Protein AF-A0A3F3Q9K3-F1 (afdb_monomer)

InterPro domains:
  IPR009332 Mediator of RNA polymerase II transcription subunit 22 [PF06179] (13-90)
  IPR009332 Mediator of RNA polymerase II transcription subunit 22 [PTHR12434] (5-96)

Radius of gyration: 24.85 Å; Cα contacts (8 Å, |Δi|>4): 43; chains: 1; bounding box: 56×20×76 Å

Secondary structure (DSSP, 8-state):
-PPPPPHHHHHHHHHHHHHHHHHHHHHHHHHHT-----HHHHHHHHHHHHHHHHHHHHHHHHHHHHHHHHHHHHHTS---SS-S-HHHHHHHHHHHHHHHT-

pLDDT: mean 86.91, std 11.98, range [35.94, 97.94]

Solvent-accessible surface area (backbone atoms only — not comparable to full-atom values): 5864 Å² total; per-residue (Å²): 133,84,79,77,80,47,72,69,55,50,54,51,50,52,52,51,36,53,52,50,32,52,51,26,52,51,52,40,54,57,55,70,69,61,89,68,93,46,71,70,53,50,54,52,44,51,52,48,44,55,52,32,52,55,50,30,53,49,30,51,49,52,46,52,53,48,54,49,51,52,50,47,29,49,77,77,46,86,54,77,84,77,70,80,55,68,69,58,53,52,52,49,53,54,51,52,54,57,62,74,73,110

Nearest PDB structures (foldseek):
  2x3v-assembly2_C  TM=5.900E-01  e=4.271E+00  Mus musculus
  2efk-assembly1_A-2  TM=4.157E-01  e=2.965E+00  Homo sapiens
  3g67-assembly1_B  TM=2.912E-01  e=5.789E+00  Thermotoga maritima
  3g6b-as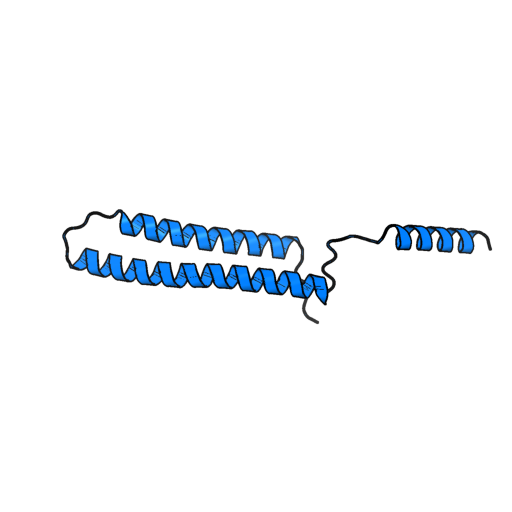sembly1_B  TM=2.898E-01  e=7.848E+00  Thermotoga maritima

Organism: NCBI:txid1341132

Foldseek 3Di:
DDDDQDPVNLVVLVVVLVVQLVVLVVQLVVLVPDDDPDPVSVVVSVVSNVVSVVSNVVSVVSVVVSVVVVVCCVPPNPPPPPPDDPVVVVVVVVVVVVVVVD

Sequence (102 aa):
MDSQPSSKALHYRINTNISQLLQRFENIMATATTESTSHTSTAVETYQLDVESTALVRAAEDILALTRTMKETWLFGKLDTLGEDEADVKRREELEMNAEAI

Structure (mmCIF, N/CA/C/O backbone):
data_AF-A0A3F3Q9K3-F1
#
_entry.id   AF-A0A3F3Q9K3-F1
#
loop_
_atom_site.group_PDB
_atom_site.id
_atom_site.type_symbol
_atom_site.label_atom_id
_atom_site.label_alt_id
_atom_site.label_comp_id
_atom_site.label_asym_id
_atom_site.label_entity_id
_atom_site.label_seq_id
_atom_site.pdbx_PDB_ins_code
_atom_site.Cartn_x
_atom_site.Cartn_y
_atom_site.Cartn_z
_atom_site.occupancy
_atom_site.B_iso_or_equiv
_atom_site.auth_seq_id
_atom_site.auth_comp_id
_atom_site.auth_asym_id
_atom_site.auth_atom_id
_atom_site.pdbx_PDB_model_num
ATOM 1 N N . MET A 1 1 ? 0.343 -4.074 -24.846 1.00 35.94 1 MET A N 1
ATOM 2 C CA . MET A 1 1 ? 1.519 -3.214 -24.604 1.00 35.94 1 MET A CA 1
ATOM 3 C C . MET A 1 1 ? 1.201 -2.417 -23.361 1.00 35.94 1 MET A C 1
ATOM 5 O O . MET A 1 1 ? 0.485 -1.430 -23.461 1.00 35.94 1 MET A O 1
ATOM 9 N N . ASP A 1 2 ? 1.609 -2.914 -22.197 1.00 46.97 2 ASP A N 1
ATOM 10 C CA . ASP A 1 2 ? 1.339 -2.233 -20.933 1.00 46.97 2 ASP A CA 1
ATOM 11 C C . ASP A 1 2 ? 2.169 -0.951 -20.862 1.00 46.97 2 ASP A C 1
ATOM 13 O O . ASP A 1 2 ? 3.391 -0.970 -21.026 1.00 46.97 2 ASP A O 1
ATOM 17 N N . SER A 1 3 ? 1.483 0.179 -20.692 1.00 56.31 3 SER A N 1
ATOM 18 C CA . SER A 1 3 ? 2.113 1.486 -20.530 1.00 56.31 3 SER A CA 1
ATOM 19 C C . SER A 1 3 ? 3.010 1.469 -19.298 1.00 56.31 3 SER A C 1
ATOM 21 O O . SER A 1 3 ? 2.552 1.231 -18.181 1.00 56.31 3 SER A O 1
ATOM 23 N N . GLN A 1 4 ? 4.295 1.739 -19.508 1.00 62.88 4 GLN A N 1
ATOM 24 C CA . GLN A 1 4 ? 5.288 1.797 -18.446 1.00 62.88 4 GLN A CA 1
ATOM 25 C C . GLN A 1 4 ? 4.911 2.881 -17.418 1.00 62.88 4 GLN A C 1
ATOM 27 O O . GLN A 1 4 ? 4.599 4.012 -17.809 1.00 62.88 4 GLN A O 1
ATOM 32 N N . PRO A 1 5 ? 4.933 2.580 -16.107 1.00 67.31 5 PRO A N 1
ATOM 33 C CA . PRO A 1 5 ? 4.658 3.583 -15.090 1.00 67.31 5 PRO A CA 1
ATOM 34 C C . PRO A 1 5 ? 5.754 4.654 -15.117 1.00 67.31 5 PRO A C 1
ATOM 36 O O . PRO A 1 5 ? 6.939 4.357 -14.979 1.00 67.31 5 PRO A O 1
ATOM 39 N N . SER A 1 6 ? 5.355 5.912 -15.310 1.00 77.88 6 SER A N 1
ATOM 40 C CA . SER A 1 6 ? 6.282 7.045 -15.278 1.00 77.88 6 SER A CA 1
ATOM 41 C C . SER A 1 6 ? 6.866 7.241 -13.876 1.00 77.88 6 SER A C 1
ATOM 43 O O . SER A 1 6 ? 6.239 6.880 -12.877 1.00 77.88 6 SER A O 1
ATOM 45 N N . SER A 1 7 ? 8.031 7.890 -13.781 1.00 80.69 7 SER A N 1
ATOM 46 C CA . SER A 1 7 ? 8.629 8.273 -12.490 1.00 80.69 7 SER A CA 1
ATOM 47 C C . SER A 1 7 ? 7.621 9.009 -11.589 1.00 80.69 7 SER A C 1
ATOM 49 O O . SER A 1 7 ? 7.443 8.663 -10.421 1.00 80.69 7 SER A O 1
ATOM 51 N N . LYS A 1 8 ? 6.836 9.934 -12.159 1.00 84.06 8 LYS A N 1
ATOM 52 C CA . LYS A 1 8 ? 5.761 10.640 -11.445 1.00 84.06 8 LYS A CA 1
ATOM 53 C C . LYS A 1 8 ? 4.701 9.688 -10.879 1.00 84.06 8 LYS A C 1
ATOM 55 O O . LYS A 1 8 ? 4.258 9.877 -9.748 1.00 84.06 8 LYS A O 1
ATOM 60 N N . ALA A 1 9 ? 4.294 8.676 -11.644 1.00 86.31 9 ALA A N 1
ATOM 61 C CA . ALA A 1 9 ? 3.328 7.680 -11.186 1.00 86.31 9 ALA A CA 1
ATOM 62 C C . ALA A 1 9 ? 3.899 6.810 -10.053 1.00 86.31 9 ALA A C 1
ATOM 64 O O . ALA A 1 9 ? 3.184 6.515 -9.096 1.00 86.31 9 ALA A O 1
ATOM 65 N N . LEU A 1 10 ? 5.184 6.445 -10.120 1.00 87.62 10 LEU A N 1
ATOM 66 C CA . LEU A 1 10 ? 5.861 5.711 -9.047 1.00 87.62 10 LEU A CA 1
ATOM 67 C C . LEU A 1 10 ? 5.926 6.537 -7.761 1.00 87.62 10 LEU A C 1
ATOM 69 O O . LEU A 1 10 ? 5.487 6.059 -6.720 1.00 87.62 10 LEU A O 1
ATOM 73 N N . HIS A 1 11 ? 6.377 7.791 -7.831 1.00 89.75 11 HIS A N 1
ATOM 74 C CA . HIS A 1 11 ? 6.403 8.684 -6.669 1.00 89.75 11 HIS A CA 1
ATOM 75 C C . HIS A 1 11 ? 5.016 8.892 -6.058 1.00 89.75 11 HIS A C 1
ATOM 77 O O . HIS A 1 11 ? 4.868 8.854 -4.837 1.00 89.75 11 HIS A O 1
ATOM 83 N N . TYR A 1 12 ? 3.987 9.056 -6.893 1.00 92.62 12 TYR A N 1
ATOM 84 C CA . TYR A 1 12 ? 2.611 9.147 -6.416 1.00 92.62 12 TYR A CA 1
ATOM 85 C C . TYR A 1 12 ? 2.187 7.890 -5.643 1.00 92.62 12 TYR A C 1
ATOM 87 O O . TYR A 1 12 ? 1.623 8.005 -4.555 1.00 92.62 12 TYR A O 1
ATOM 95 N N . ARG A 1 13 ? 2.501 6.693 -6.158 1.00 92.56 13 ARG A N 1
ATOM 96 C CA . ARG A 1 13 ? 2.195 5.424 -5.476 1.00 92.56 13 ARG A CA 1
ATOM 97 C C . ARG A 1 13 ? 2.964 5.271 -4.165 1.00 92.56 13 ARG A C 1
ATOM 99 O O . ARG A 1 13 ? 2.365 4.867 -3.177 1.00 92.56 13 ARG A O 1
ATOM 106 N N . ILE A 1 14 ? 4.247 5.637 -4.137 1.00 93.75 14 ILE A N 1
ATOM 107 C CA . ILE A 1 14 ? 5.065 5.622 -2.913 1.00 93.75 14 ILE A CA 1
ATOM 108 C C . ILE A 1 14 ? 4.412 6.493 -1.838 1.00 93.75 14 ILE A C 1
ATOM 110 O O . ILE A 1 14 ? 4.131 6.011 -0.744 1.00 93.75 14 ILE A O 1
ATOM 114 N N . ASN A 1 15 ? 4.120 7.753 -2.166 1.00 96.06 15 ASN A N 1
ATOM 115 C CA . ASN A 1 15 ? 3.525 8.690 -1.217 1.00 96.06 15 ASN A CA 1
ATOM 116 C C . ASN A 1 15 ? 2.151 8.212 -0.743 1.00 96.06 15 ASN A C 1
ATOM 118 O O . ASN A 1 15 ? 1.882 8.229 0.452 1.00 96.06 15 ASN A O 1
ATOM 122 N N . THR A 1 16 ? 1.313 7.725 -1.661 1.00 96.06 16 THR A N 1
ATOM 123 C CA . THR A 1 16 ? -0.012 7.189 -1.320 1.00 96.06 16 THR A CA 1
ATOM 124 C C . THR A 1 16 ? 0.091 6.031 -0.330 1.00 96.06 16 THR A C 1
ATOM 126 O O . THR A 1 16 ? -0.598 6.042 0.688 1.00 96.06 16 THR A O 1
ATOM 129 N N . ASN A 1 17 ? 0.977 5.065 -0.584 1.00 94.88 17 ASN A N 1
ATOM 130 C CA . ASN A 1 17 ? 1.127 3.900 0.284 1.00 94.88 17 ASN A CA 1
ATOM 131 C C . ASN A 1 17 ? 1.686 4.281 1.665 1.00 94.88 17 ASN A C 1
ATOM 133 O O . ASN A 1 17 ? 1.208 3.779 2.680 1.00 94.88 17 ASN A O 1
ATOM 137 N N . ILE A 1 18 ? 2.659 5.200 1.722 1.00 96.06 18 ILE A N 1
ATOM 138 C CA . ILE A 1 18 ? 3.205 5.710 2.990 1.00 96.06 18 ILE A CA 1
ATOM 139 C C . ILE A 1 18 ? 2.120 6.440 3.786 1.00 96.06 18 ILE A C 1
ATOM 141 O O . ILE A 1 18 ? 1.943 6.163 4.971 1.00 96.06 18 ILE A O 1
ATOM 145 N N . SER A 1 19 ? 1.364 7.337 3.147 1.00 97.56 19 SER A N 1
ATOM 146 C CA . SER A 1 19 ? 0.271 8.059 3.804 1.00 97.56 19 SER A CA 1
ATOM 147 C C . SER A 1 19 ? -0.800 7.111 4.333 1.00 97.56 19 SER A C 1
ATOM 149 O O . SER A 1 19 ? -1.279 7.305 5.444 1.00 97.56 19 SER A O 1
ATOM 151 N N . GLN A 1 20 ? -1.153 6.065 3.581 1.00 96.25 20 GLN A N 1
ATOM 152 C CA . GLN A 1 20 ? -2.099 5.055 4.053 1.00 96.25 20 GLN A CA 1
ATOM 153 C C . GLN A 1 20 ? -1.568 4.320 5.283 1.00 96.25 20 GLN A C 1
ATOM 155 O O . GLN A 1 20 ? -2.288 4.225 6.270 1.00 96.25 20 GLN A O 1
ATOM 160 N N . LEU A 1 21 ? -0.318 3.849 5.256 1.00 97.25 21 LEU A N 1
ATOM 161 C CA . LEU A 1 21 ? 0.296 3.149 6.385 1.00 97.25 21 LEU A CA 1
ATOM 162 C C . LEU A 1 21 ? 0.286 4.013 7.659 1.00 97.25 21 LEU A C 1
ATOM 164 O O . LEU A 1 21 ? -0.148 3.552 8.714 1.00 97.25 21 LEU A O 1
ATOM 168 N N . LEU A 1 22 ? 0.712 5.275 7.543 1.00 97.94 22 LEU A N 1
ATOM 169 C CA . LEU A 1 22 ? 0.716 6.226 8.657 1.00 97.94 22 LEU A CA 1
ATOM 170 C C . LEU A 1 22 ? -0.700 6.490 9.176 1.00 97.94 22 LEU A C 1
ATOM 172 O O . LEU A 1 22 ? -0.923 6.414 10.380 1.00 97.94 22 LEU A O 1
ATOM 176 N N . GLN A 1 23 ? -1.670 6.698 8.283 1.00 97.62 23 GLN A N 1
ATOM 177 C CA . GLN A 1 23 ? -3.058 6.939 8.673 1.00 97.62 23 GLN A CA 1
ATOM 178 C C . GLN A 1 23 ? -3.649 5.769 9.471 1.00 97.62 23 GLN A C 1
ATOM 180 O O . GLN A 1 23 ? -4.354 5.994 10.453 1.00 97.62 23 GLN A O 1
ATOM 185 N N . ARG A 1 24 ? -3.368 4.515 9.082 1.00 97.19 24 ARG A N 1
ATOM 186 C CA . ARG A 1 24 ? -3.838 3.336 9.835 1.00 97.19 24 ARG A CA 1
ATOM 187 C C . ARG A 1 24 ? -3.235 3.285 11.229 1.00 97.19 24 ARG A C 1
ATOM 189 O O . ARG A 1 24 ? -3.948 3.030 12.195 1.00 97.19 24 ARG A O 1
ATOM 196 N N . PHE A 1 25 ? -1.945 3.583 11.343 1.00 96.88 25 PHE A N 1
ATOM 197 C CA . PHE A 1 25 ? -1.280 3.650 12.638 1.00 96.88 25 PHE A CA 1
ATOM 198 C C . PHE A 1 25 ? -1.854 4.763 13.529 1.00 96.88 25 PHE A C 1
ATOM 200 O O . PHE A 1 25 ? -2.148 4.525 14.700 1.00 96.88 25 PHE A O 1
ATOM 207 N N . GLU A 1 26 ? -2.081 5.955 12.978 1.00 97.12 26 GLU A N 1
ATOM 208 C CA . GLU A 1 26 ? -2.701 7.069 13.702 1.00 97.12 26 GLU A CA 1
ATOM 209 C C . GLU A 1 26 ? -4.116 6.725 14.188 1.00 97.12 26 GLU A C 1
ATOM 211 O O . GLU A 1 26 ? -4.452 7.005 15.339 1.00 97.12 26 GLU A O 1
ATOM 216 N N . ASN A 1 27 ? -4.924 6.047 13.367 1.00 96.31 27 ASN A N 1
ATOM 217 C CA . ASN A 1 27 ? -6.270 5.608 13.748 1.00 96.31 27 ASN A CA 1
ATOM 218 C C . ASN A 1 27 ? -6.250 4.583 14.896 1.00 96.31 27 ASN A C 1
ATOM 220 O O . ASN A 1 27 ? -7.090 4.650 15.798 1.00 96.31 27 ASN A O 1
ATOM 224 N N . ILE A 1 28 ? -5.283 3.655 14.888 1.00 96.31 28 ILE A N 1
ATOM 225 C CA . ILE A 1 28 ? -5.066 2.704 15.990 1.00 96.31 28 ILE A CA 1
ATOM 226 C C . ILE A 1 28 ? -4.735 3.462 17.274 1.00 96.31 28 ILE A C 1
ATOM 228 O O . ILE A 1 28 ? -5.365 3.225 18.301 1.00 96.31 28 ILE A O 1
ATOM 232 N N . MET A 1 29 ? -3.787 4.401 17.214 1.00 96.00 29 MET A N 1
ATOM 233 C CA . MET A 1 29 ? -3.394 5.198 18.377 1.00 96.00 29 MET A CA 1
ATOM 234 C C . MET A 1 29 ? -4.565 6.022 18.922 1.00 96.00 29 MET A C 1
ATOM 236 O O . MET A 1 29 ? -4.789 6.023 20.129 1.00 96.00 29 MET A O 1
ATOM 240 N N . ALA A 1 30 ? -5.352 6.656 18.049 1.00 94.25 30 ALA A N 1
ATOM 241 C CA . ALA A 1 30 ? -6.536 7.410 18.451 1.00 94.25 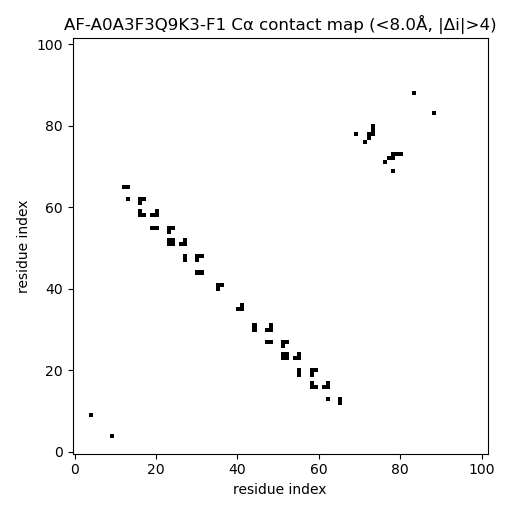30 ALA A CA 1
ATOM 242 C C . ALA A 1 30 ? -7.558 6.523 19.185 1.00 94.25 30 ALA A C 1
ATOM 244 O O . ALA A 1 30 ? -8.036 6.899 20.254 1.00 94.25 30 ALA A O 1
ATOM 245 N N . THR A 1 31 ? -7.824 5.323 18.657 1.00 92.69 31 THR A N 1
ATOM 246 C CA . THR A 1 31 ? -8.747 4.342 19.261 1.00 92.69 31 THR A CA 1
ATOM 247 C C . THR A 1 31 ? -8.196 3.755 20.565 1.00 92.69 31 THR A C 1
ATOM 249 O O . THR A 1 31 ? -8.945 3.470 21.485 1.00 92.69 31 THR A O 1
ATOM 252 N N . ALA A 1 32 ? -6.880 3.589 20.695 1.00 89.50 32 ALA A N 1
ATOM 253 C CA . ALA A 1 32 ? -6.274 3.069 21.922 1.00 89.50 32 ALA A CA 1
ATOM 254 C C . ALA A 1 32 ? -6.295 4.084 23.080 1.00 89.50 32 ALA A C 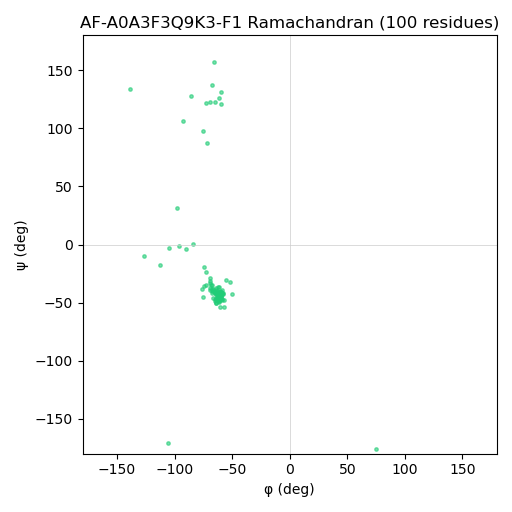1
ATOM 256 O O . ALA A 1 32 ? -6.226 3.695 24.243 1.00 89.50 32 ALA A O 1
ATOM 257 N N . THR A 1 33 ? -6.369 5.382 22.770 1.00 90.00 33 THR A N 1
ATOM 258 C CA . THR A 1 33 ? -6.390 6.461 23.772 1.00 90.00 33 THR A CA 1
ATOM 259 C C . THR A 1 33 ? -7.787 6.854 24.250 1.00 90.00 33 THR A C 1
ATOM 261 O O . THR A 1 33 ? -7.902 7.713 25.123 1.00 90.00 33 THR A O 1
ATOM 264 N N . THR A 1 34 ? -8.857 6.271 23.701 1.00 86.31 34 THR A N 1
ATOM 265 C CA . THR A 1 34 ? -10.217 6.580 24.155 1.00 86.31 34 THR A CA 1
ATOM 266 C C . THR A 1 34 ? -10.492 5.964 25.521 1.00 86.31 34 THR A C 1
ATOM 268 O O . THR A 1 34 ? -10.439 4.750 25.695 1.00 86.31 34 THR A O 1
ATOM 271 N N . GLU A 1 35 ? -10.839 6.805 26.493 1.00 82.50 35 GLU A N 1
ATOM 272 C CA . GLU A 1 35 ? -11.299 6.358 27.805 1.00 82.50 35 GLU A CA 1
ATOM 273 C C . GLU A 1 35 ? -12.828 6.261 27.808 1.00 82.50 35 GLU A C 1
ATOM 275 O O . GLU A 1 35 ? -13.539 7.267 27.837 1.00 82.50 35 GLU A O 1
ATOM 280 N N . SER A 1 36 ? -13.347 5.035 27.779 1.00 82.44 36 SER A N 1
ATOM 281 C CA . SER A 1 36 ? -14.778 4.760 27.885 1.00 82.44 36 SER A CA 1
ATOM 282 C C . SER A 1 36 ? -15.028 3.552 28.776 1.00 82.44 36 SER A C 1
ATOM 284 O O . SER A 1 36 ? -14.378 2.518 28.658 1.00 82.44 36 SER A O 1
ATOM 286 N N . THR A 1 37 ? -15.989 3.673 29.690 1.00 83.12 37 THR A N 1
ATOM 287 C CA . THR A 1 37 ? -16.350 2.610 30.645 1.00 83.12 37 THR A CA 1
ATOM 288 C C . THR A 1 37 ? -17.541 1.771 30.179 1.00 83.12 37 THR A C 1
ATOM 290 O O . THR A 1 37 ? -17.953 0.834 30.862 1.00 83.12 37 THR A O 1
ATOM 293 N N . SER A 1 38 ? -18.116 2.095 29.016 1.00 93.44 38 SER A N 1
ATOM 294 C CA . SER A 1 38 ? -19.258 1.376 28.454 1.00 93.44 38 SER A CA 1
ATOM 295 C C . SER A 1 38 ? -18.807 0.161 27.650 1.00 93.44 38 SER A C 1
ATOM 297 O O . SER A 1 38 ? -18.063 0.296 26.681 1.00 93.44 38 SER A O 1
ATOM 299 N N . HIS A 1 39 ? -19.373 -1.012 27.953 1.00 90.56 39 HIS A N 1
ATOM 300 C CA . HIS A 1 39 ? -19.142 -2.241 27.183 1.00 90.56 39 HIS A CA 1
ATOM 301 C C . HIS A 1 39 ? -19.457 -2.096 25.689 1.00 90.56 39 HIS A C 1
ATOM 303 O O . HIS A 1 39 ? -18.827 -2.748 24.860 1.00 90.56 39 HIS A O 1
ATOM 309 N N . THR A 1 40 ? -20.423 -1.242 25.331 1.00 93.38 40 THR A N 1
ATOM 310 C CA . THR A 1 40 ? -20.749 -0.987 23.919 1.00 93.38 40 THR A CA 1
ATOM 311 C C . THR A 1 40 ? -19.625 -0.217 23.224 1.00 93.38 40 THR A C 1
ATOM 313 O O . THR A 1 40 ? -19.292 -0.535 22.089 1.00 93.38 40 THR A O 1
ATOM 316 N N . SER A 1 41 ? -19.007 0.744 23.917 1.00 90.81 41 SER A N 1
ATOM 317 C CA . SER A 1 41 ? -17.860 1.505 23.402 1.00 90.81 41 SER A CA 1
ATOM 318 C C . SER A 1 41 ? -16.657 0.595 23.195 1.00 90.81 41 SER A C 1
ATOM 320 O O . SER A 1 41 ? -16.118 0.537 22.098 1.00 90.81 41 SER A O 1
ATOM 322 N N . THR A 1 42 ? -16.333 -0.226 24.198 1.00 91.62 42 THR A N 1
ATOM 323 C CA . THR A 1 42 ? -15.220 -1.181 24.120 1.00 91.62 42 THR A CA 1
ATOM 324 C C . THR A 1 42 ? -15.388 -2.172 22.967 1.00 91.62 42 THR A C 1
ATOM 326 O O . THR A 1 42 ? -14.416 -2.507 22.293 1.00 91.62 42 THR A O 1
ATOM 329 N N . ALA A 1 43 ? -16.613 -2.643 22.704 1.00 93.69 43 ALA A N 1
ATOM 330 C CA . ALA A 1 43 ? -16.879 -3.538 21.579 1.00 93.69 43 ALA A CA 1
ATOM 331 C C . ALA A 1 43 ? -16.628 -2.856 20.222 1.00 93.69 43 ALA A C 1
ATOM 333 O O . ALA A 1 43 ? -16.044 -3.467 19.327 1.00 93.69 43 ALA A O 1
ATOM 334 N N . VAL A 1 44 ? -17.031 -1.588 20.080 1.00 93.50 44 VAL A N 1
ATOM 335 C CA . VAL A 1 44 ? -16.779 -0.789 18.871 1.00 93.50 44 VAL A CA 1
ATOM 336 C C . VAL A 1 44 ? -15.285 -0.514 18.700 1.00 93.50 44 VAL A C 1
ATOM 338 O O . VAL A 1 44 ? -14.753 -0.725 17.614 1.00 93.50 44 VAL A O 1
ATOM 341 N N . GLU A 1 45 ? -14.599 -0.112 19.768 1.00 93.56 45 GLU A N 1
ATOM 342 C CA . GLU A 1 45 ? -13.155 0.155 19.776 1.00 93.56 45 GLU A CA 1
ATOM 343 C C . GLU A 1 45 ? -12.355 -1.096 19.398 1.00 93.56 45 GLU A C 1
ATOM 345 O O . GLU A 1 45 ? -11.478 -1.033 18.541 1.00 93.56 45 GLU A O 1
ATOM 35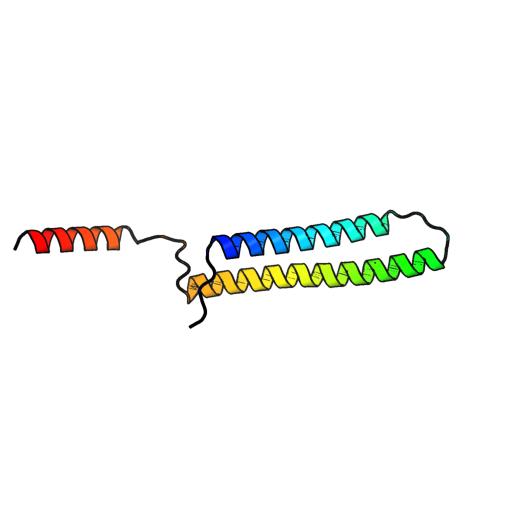0 N N . THR A 1 46 ? -12.708 -2.256 19.960 1.00 93.62 46 THR A N 1
ATOM 351 C CA . THR A 1 46 ? -12.060 -3.537 19.634 1.00 93.62 46 THR A CA 1
ATOM 352 C C . THR A 1 46 ? -12.219 -3.872 18.152 1.00 93.62 46 THR A C 1
ATOM 354 O O . THR A 1 46 ? -11.240 -4.182 17.477 1.00 93.62 46 THR A O 1
ATOM 357 N N . TYR A 1 47 ? -13.438 -3.751 17.619 1.00 95.31 47 TYR A N 1
ATOM 358 C CA . TYR A 1 47 ? -13.686 -3.971 16.195 1.00 95.31 47 TYR A CA 1
ATOM 359 C C . TYR A 1 47 ? -12.885 -2.999 15.317 1.00 95.31 47 TYR A C 1
ATOM 361 O O . TYR A 1 47 ? -12.331 -3.389 14.289 1.00 95.31 47 TYR A O 1
ATOM 369 N N . GLN A 1 48 ? -12.795 -1.734 15.722 1.00 95.25 48 GLN A N 1
ATOM 370 C CA . GLN A 1 48 ? -12.061 -0.722 14.975 1.00 95.25 48 GLN A CA 1
ATOM 371 C C . GLN A 1 48 ? -10.549 -0.984 14.978 1.00 95.25 48 GLN A C 1
ATOM 373 O O . GLN A 1 48 ? -9.915 -0.847 13.932 1.00 95.25 48 GLN A O 1
ATOM 378 N N . LEU A 1 49 ? -9.984 -1.445 16.097 1.00 96.00 49 LEU A N 1
ATOM 379 C CA . LEU A 1 49 ? -8.589 -1.887 16.165 1.00 96.00 49 LEU A CA 1
ATOM 380 C C . LEU A 1 49 ? -8.310 -3.056 15.209 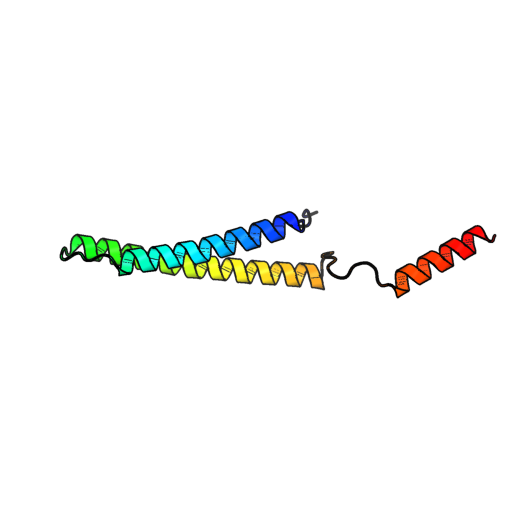1.00 96.00 49 LEU A C 1
ATOM 382 O O . LEU A 1 49 ? -7.306 -3.024 14.496 1.00 96.00 49 LEU A O 1
ATOM 386 N N . ASP A 1 50 ? -9.203 -4.046 15.128 1.00 97.31 50 ASP A N 1
ATOM 387 C CA . ASP A 1 50 ? -9.048 -5.187 14.215 1.00 97.31 50 ASP A CA 1
ATOM 388 C C . ASP A 1 50 ? -9.083 -4.763 12.738 1.00 97.31 50 ASP A C 1
ATOM 390 O O . ASP A 1 50 ? -8.271 -5.220 11.919 1.00 97.31 50 ASP A O 1
ATOM 394 N N . VAL A 1 51 ? -10.002 -3.857 12.387 1.00 97.38 51 VAL A N 1
ATOM 395 C CA . VAL A 1 51 ? -10.119 -3.310 11.028 1.00 97.38 51 VAL A CA 1
ATOM 396 C C . VAL A 1 51 ? -8.868 -2.522 10.649 1.00 97.38 51 VAL A C 1
ATOM 398 O O . VAL A 1 51 ? -8.290 -2.769 9.587 1.00 97.38 51 VAL A O 1
ATOM 401 N N . GLU A 1 52 ? -8.427 -1.595 11.502 1.00 97.38 52 GLU A N 1
ATOM 402 C CA . GLU A 1 52 ? -7.263 -0.753 11.214 1.00 97.38 52 GLU A CA 1
ATOM 403 C C . GLU A 1 52 ? -5.961 -1.568 11.211 1.00 97.38 52 GLU A C 1
ATOM 405 O O . GLU A 1 52 ? -5.103 -1.330 10.364 1.00 97.38 52 GLU A O 1
ATOM 410 N N . SER A 1 53 ? -5.837 -2.591 12.063 1.00 96.44 53 SER A N 1
ATOM 411 C CA . SER A 1 53 ? -4.704 -3.528 12.058 1.00 96.44 53 SER A CA 1
ATOM 412 C C . SER A 1 53 ? -4.629 -4.325 10.751 1.00 96.44 53 SER A C 1
ATOM 414 O O . SER A 1 53 ? -3.586 -4.373 10.095 1.00 96.44 53 SER A O 1
ATOM 416 N N . THR A 1 54 ? -5.759 -4.872 10.292 1.00 97.75 54 THR A N 1
ATOM 417 C CA . THR A 1 54 ? -5.828 -5.579 9.003 1.00 97.75 54 THR A CA 1
ATOM 418 C C . THR A 1 54 ? -5.492 -4.645 7.837 1.00 97.75 54 THR A C 1
ATOM 420 O O . THR A 1 54 ? -4.773 -5.021 6.908 1.00 97.75 54 THR A O 1
ATOM 423 N N . ALA A 1 55 ? -5.993 -3.409 7.873 1.00 96.44 55 ALA A N 1
ATOM 424 C CA . ALA A 1 55 ? -5.707 -2.406 6.856 1.00 96.44 55 ALA A CA 1
ATOM 425 C C . ALA A 1 55 ? -4.238 -1.947 6.874 1.00 96.44 55 ALA A C 1
ATOM 427 O O . ALA A 1 55 ? -3.674 -1.701 5.808 1.00 96.44 55 ALA A O 1
ATOM 428 N N . LEU A 1 56 ? -3.606 -1.868 8.049 1.00 97.56 56 LEU A N 1
ATOM 429 C CA . LEU A 1 56 ? -2.184 -1.559 8.201 1.00 97.56 56 LEU A CA 1
ATOM 430 C C . LEU A 1 56 ? -1.315 -2.639 7.545 1.00 97.56 56 LEU A C 1
ATOM 432 O O . LEU A 1 56 ? -0.402 -2.310 6.787 1.00 97.56 56 LEU A O 1
ATOM 436 N N . VAL A 1 57 ? -1.629 -3.918 7.784 1.00 97.75 57 VAL A N 1
ATOM 437 C CA . VAL A 1 57 ? -0.935 -5.044 7.138 1.00 97.75 57 VAL A CA 1
ATOM 438 C C . VAL A 1 57 ? -1.063 -4.955 5.618 1.00 97.75 57 VAL A C 1
ATOM 440 O O . VAL A 1 57 ? -0.051 -5.023 4.925 1.00 97.75 57 VAL A O 1
ATOM 443 N N . ARG A 1 58 ? -2.268 -4.698 5.093 1.00 96.50 58 ARG A N 1
ATOM 444 C CA . ARG A 1 58 ? -2.467 -4.517 3.644 1.00 96.50 58 ARG A CA 1
ATOM 445 C C . ARG A 1 58 ? -1.661 -3.353 3.071 1.00 96.50 58 ARG A C 1
ATOM 447 O O . ARG A 1 58 ? -1.028 -3.507 2.033 1.00 96.50 58 ARG A O 1
ATOM 454 N N . ALA A 1 59 ? -1.627 -2.208 3.753 1.00 96.38 59 ALA A N 1
ATOM 455 C CA . ALA A 1 59 ? -0.821 -1.070 3.310 1.00 96.38 59 ALA A CA 1
ATOM 456 C C . ALA A 1 59 ? 0.681 -1.419 3.259 1.00 96.38 59 ALA A C 1
ATOM 458 O O . ALA A 1 59 ? 1.388 -0.998 2.342 1.00 96.38 59 ALA A O 1
ATOM 459 N N . ALA A 1 60 ? 1.174 -2.230 4.201 1.00 96.88 60 ALA A N 1
ATOM 460 C CA . ALA A 1 60 ? 2.543 -2.739 4.162 1.00 96.88 60 ALA A CA 1
ATOM 461 C C . ALA A 1 60 ? 2.772 -3.713 2.988 1.00 96.88 60 ALA A C 1
ATOM 463 O O . ALA A 1 60 ? 3.791 -3.615 2.299 1.00 96.88 60 ALA A O 1
ATOM 464 N N . GLU A 1 61 ? 1.824 -4.613 2.713 1.00 97.19 61 GLU A N 1
ATOM 465 C CA . GLU A 1 61 ? 1.861 -5.515 1.553 1.00 97.19 61 GLU A CA 1
ATOM 466 C C . GLU A 1 61 ? 1.898 -4.742 0.227 1.00 97.19 61 GLU A C 1
ATOM 468 O O . GLU A 1 61 ? 2.688 -5.081 -0.656 1.00 97.19 61 GLU A O 1
ATOM 473 N N . ASP A 1 62 ? 1.134 -3.655 0.103 1.00 96.00 62 ASP A N 1
ATOM 474 C CA . ASP A 1 62 ? 1.132 -2.792 -1.082 1.00 96.00 62 ASP A CA 1
ATOM 475 C C . ASP A 1 62 ? 2.489 -2.107 -1.308 1.00 96.00 62 ASP A C 1
ATOM 477 O O . ASP A 1 6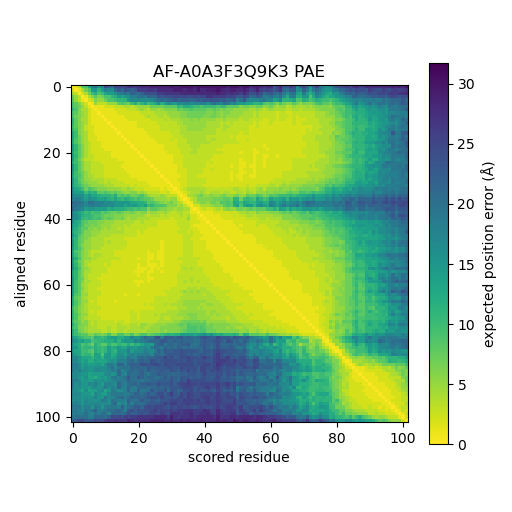2 ? 2.942 -1.968 -2.451 1.00 96.00 62 ASP A O 1
ATOM 481 N N . ILE A 1 63 ? 3.182 -1.701 -0.235 1.00 95.50 63 ILE A N 1
ATOM 482 C CA . ILE A 1 63 ? 4.561 -1.189 -0.316 1.00 95.50 63 ILE A CA 1
ATOM 483 C C . ILE A 1 63 ? 5.497 -2.292 -0.809 1.00 95.50 63 ILE A C 1
ATOM 485 O O . ILE A 1 63 ? 6.280 -2.065 -1.735 1.00 95.50 63 ILE A O 1
ATOM 489 N N . LEU A 1 64 ? 5.412 -3.496 -0.243 1.00 96.56 64 LEU A N 1
ATOM 490 C CA . LEU A 1 64 ? 6.248 -4.622 -0.659 1.00 96.56 64 LEU A CA 1
ATOM 491 C C . LEU A 1 64 ? 6.012 -4.978 -2.135 1.00 96.56 64 LEU A C 1
ATOM 493 O O . LEU A 1 64 ? 6.978 -5.108 -2.892 1.00 96.56 64 LEU A O 1
ATOM 497 N N . ALA A 1 65 ? 4.755 -5.041 -2.575 1.00 95.06 65 ALA A N 1
ATOM 498 C CA . ALA A 1 65 ? 4.381 -5.274 -3.967 1.00 95.06 65 ALA A CA 1
ATOM 499 C C . ALA A 1 65 ? 4.910 -4.175 -4.906 1.00 95.06 65 ALA A C 1
ATOM 501 O O . ALA A 1 65 ? 5.415 -4.469 -5.996 1.00 95.06 65 ALA A O 1
ATOM 502 N N . LEU A 1 66 ? 4.866 -2.909 -4.475 1.00 93.38 66 LEU A N 1
ATOM 503 C CA . LEU A 1 66 ? 5.461 -1.795 -5.209 1.00 93.38 66 LEU A CA 1
ATOM 504 C C . LEU A 1 66 ? 6.979 -1.959 -5.337 1.00 93.38 66 LEU A C 1
ATOM 506 O O . LEU A 1 66 ? 7.499 -1.851 -6.447 1.00 93.38 66 LEU A O 1
ATOM 510 N N . THR A 1 67 ? 7.691 -2.283 -4.251 1.00 93.56 67 THR A N 1
ATOM 511 C CA . THR A 1 67 ? 9.149 -2.486 -4.321 1.00 93.56 67 THR A CA 1
ATOM 512 C C . THR A 1 67 ? 9.526 -3.652 -5.231 1.00 93.56 67 THR A C 1
ATOM 514 O O . THR A 1 67 ? 10.504 -3.557 -5.971 1.00 93.56 67 THR A O 1
ATOM 517 N N . ARG A 1 68 ? 8.734 -4.731 -5.237 1.00 93.62 68 ARG A N 1
ATOM 518 C CA . ARG A 1 68 ? 8.906 -5.844 -6.172 1.00 93.62 68 ARG A CA 1
ATOM 519 C C . ARG A 1 68 ? 8.737 -5.375 -7.616 1.00 93.62 68 ARG A C 1
ATOM 521 O O . ARG A 1 68 ? 9.622 -5.623 -8.425 1.00 93.62 68 ARG A O 1
ATOM 528 N N . THR A 1 69 ? 7.667 -4.636 -7.907 1.00 89.44 69 THR A N 1
ATOM 529 C CA . THR A 1 69 ? 7.413 -4.076 -9.245 1.00 89.44 69 THR A CA 1
ATOM 530 C C . THR A 1 69 ? 8.569 -3.178 -9.694 1.00 89.44 69 THR A C 1
ATOM 532 O O . THR A 1 69 ? 9.021 -3.270 -10.830 1.00 89.44 69 THR A O 1
ATOM 535 N N . MET A 1 70 ? 9.093 -2.330 -8.802 1.00 87.88 70 MET A N 1
ATOM 536 C CA . MET A 1 70 ? 10.240 -1.463 -9.097 1.00 87.88 70 MET A CA 1
ATOM 537 C C . MET A 1 70 ? 11.493 -2.276 -9.433 1.00 87.88 70 MET A C 1
ATOM 539 O O . MET A 1 70 ? 12.137 -1.999 -10.441 1.00 87.88 70 MET A O 1
ATOM 543 N N . LYS A 1 71 ? 11.804 -3.310 -8.642 1.00 88.81 71 LYS A N 1
ATOM 544 C CA . LYS A 1 71 ? 12.931 -4.219 -8.908 1.00 88.81 71 LYS A CA 1
ATOM 545 C C . LYS A 1 71 ? 12.764 -4.971 -10.226 1.00 88.81 71 LYS A C 1
ATOM 547 O O . LYS A 1 71 ? 13.717 -5.061 -10.987 1.00 88.81 71 LYS A O 1
ATOM 552 N N .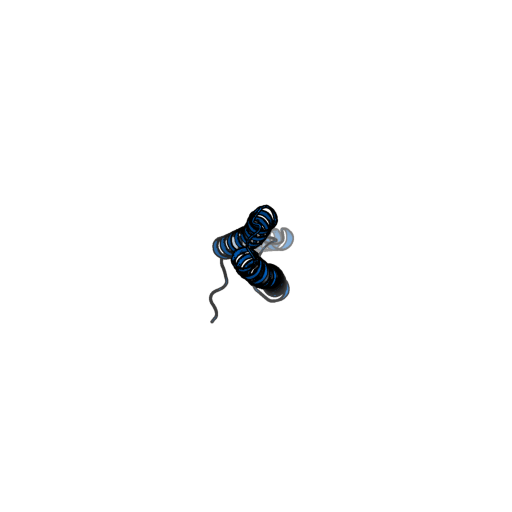 GLU A 1 72 ? 11.569 -5.478 -10.520 1.00 88.94 72 GLU A N 1
ATOM 553 C CA . GLU A 1 72 ? 11.277 -6.161 -11.786 1.00 88.94 72 GLU A CA 1
ATOM 554 C C . GLU A 1 72 ? 11.394 -5.202 -12.979 1.00 88.94 72 GLU A C 1
ATOM 556 O O . GLU A 1 72 ? 11.983 -5.559 -13.994 1.00 88.94 72 GLU A O 1
ATOM 561 N N . THR A 1 73 ? 10.917 -3.959 -12.844 1.00 84.31 73 THR A N 1
ATOM 562 C CA . THR A 1 73 ? 11.042 -2.945 -13.906 1.00 84.31 73 THR A CA 1
ATOM 563 C C . THR A 1 73 ? 12.498 -2.504 -14.099 1.00 84.31 73 THR A C 1
ATOM 565 O O . THR A 1 73 ? 12.871 -2.146 -15.210 1.00 84.31 73 THR A O 1
ATOM 568 N N . TRP A 1 74 ? 13.322 -2.548 -13.048 1.00 83.31 74 TRP A N 1
ATOM 569 C CA . TRP A 1 74 ? 14.759 -2.274 -13.123 1.00 83.31 74 TRP A CA 1
ATOM 570 C C . TRP A 1 74 ? 15.554 -3.424 -13.755 1.00 83.31 74 TRP A C 1
ATOM 572 O O . TRP A 1 74 ? 16.381 -3.187 -14.624 1.00 83.31 74 TRP A O 1
ATOM 582 N N . LEU A 1 75 ? 15.289 -4.672 -13.353 1.00 82.88 75 LEU A N 1
ATOM 583 C CA . LEU A 1 75 ? 16.015 -5.853 -13.844 1.00 82.88 75 LEU A CA 1
ATOM 584 C C . LEU A 1 75 ? 15.601 -6.277 -15.256 1.00 82.88 75 LEU A C 1
ATOM 586 O O . LEU A 1 75 ? 16.430 -6.758 -16.024 1.00 82.88 75 LEU A O 1
ATOM 590 N N . PHE A 1 76 ? 14.310 -6.172 -15.569 1.00 80.00 76 PHE A N 1
ATOM 591 C CA . PHE A 1 76 ? 13.714 -6.768 -16.770 1.00 80.00 76 PHE A CA 1
ATOM 592 C C . PHE A 1 76 ? 12.936 -5.761 -17.623 1.00 80.00 76 PHE A C 1
ATOM 594 O O . PHE A 1 76 ? 12.505 -6.088 -18.728 1.00 80.00 76 PHE A O 1
ATOM 601 N N . GLY A 1 77 ? 12.711 -4.555 -17.105 1.00 71.38 77 GLY A N 1
ATOM 602 C CA . GLY A 1 77 ? 12.007 -3.484 -17.798 1.00 71.38 77 GLY A CA 1
ATOM 603 C C . GLY A 1 77 ? 12.953 -2.390 -18.285 1.00 71.38 77 GLY A C 1
ATOM 604 O O . GLY A 1 77 ? 14.171 -2.512 -18.240 1.00 71.38 77 GLY A O 1
ATOM 605 N N . LYS A 1 78 ? 12.371 -1.284 -18.750 1.00 68.31 78 LYS A N 1
ATOM 606 C CA . LYS A 1 78 ? 13.112 -0.086 -19.170 1.00 68.31 78 LYS A CA 1
ATOM 607 C C . LYS A 1 78 ? 13.157 0.973 -18.065 1.00 68.31 78 LYS A C 1
ATOM 609 O O . LYS A 1 78 ? 13.046 2.161 -18.372 1.00 68.31 78 LYS A O 1
ATOM 614 N N . LEU A 1 79 ? 13.171 0.584 -16.785 1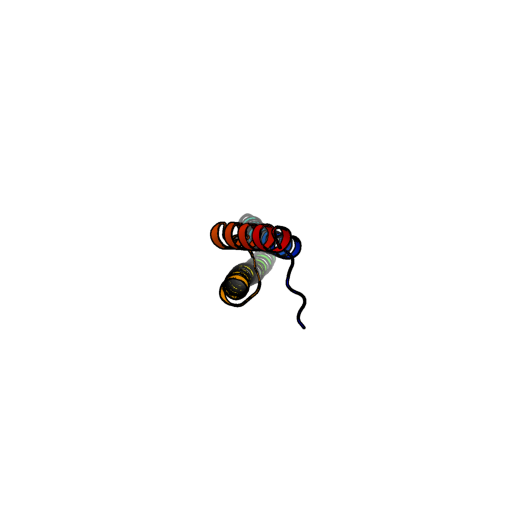.00 66.69 79 LEU A N 1
ATOM 615 C CA . LEU A 1 79 ? 13.326 1.569 -15.713 1.00 66.69 79 LEU A CA 1
ATOM 616 C C . LEU A 1 79 ? 14.772 2.059 -15.728 1.00 66.69 79 LEU A C 1
ATOM 618 O O . LEU A 1 79 ? 15.633 1.507 -15.051 1.00 66.69 79 LEU A O 1
ATOM 622 N N . ASP A 1 80 ? 15.017 3.084 -16.533 1.00 66.56 80 ASP A N 1
ATOM 623 C CA . ASP A 1 80 ? 16.315 3.725 -16.625 1.00 66.56 80 ASP A CA 1
ATOM 624 C C . ASP A 1 80 ? 16.543 4.599 -15.386 1.00 66.56 80 ASP A C 1
ATOM 626 O O . ASP A 1 80 ? 16.011 5.704 -15.262 1.00 66.56 80 ASP A O 1
ATOM 630 N N . THR A 1 81 ? 17.273 4.048 -14.419 1.00 67.44 81 THR A N 1
ATOM 631 C CA . THR A 1 81 ? 17.710 4.767 -13.214 1.00 67.44 81 THR A CA 1
ATOM 632 C C . THR A 1 81 ? 19.186 5.141 -13.261 1.00 67.44 81 THR A C 1
ATOM 634 O O . THR A 1 81 ? 19.680 5.705 -12.287 1.00 67.44 81 THR A O 1
ATOM 637 N N . LEU A 1 82 ? 19.906 4.743 -14.314 1.00 65.69 82 LEU A N 1
ATOM 638 C CA . LEU A 1 82 ? 21.362 4.868 -14.407 1.00 65.69 82 LEU A CA 1
ATOM 639 C C . LEU A 1 82 ? 21.789 5.879 -15.482 1.00 65.69 82 LEU A C 1
ATOM 641 O O . LEU A 1 82 ? 22.902 6.388 -15.391 1.00 65.69 82 LEU A O 1
ATOM 645 N N . GLY A 1 83 ? 20.902 6.237 -16.417 1.00 65.94 83 GLY A N 1
ATOM 646 C CA . GLY A 1 83 ? 21.232 7.060 -17.577 1.00 65.94 83 GLY A CA 1
ATOM 647 C C . GLY A 1 83 ? 22.012 6.271 -18.633 1.00 65.94 83 GLY A C 1
ATOM 648 O O . GLY A 1 83 ? 22.227 5.065 -18.500 1.00 65.94 83 GLY A O 1
ATOM 649 N N . GLU A 1 84 ? 22.442 6.954 -19.696 1.00 67.50 84 GLU A N 1
ATOM 650 C CA . GLU A 1 84 ? 23.341 6.357 -20.690 1.00 67.50 84 GLU A CA 1
ATOM 651 C C . GLU A 1 84 ? 24.723 6.093 -20.070 1.00 67.50 84 GLU A C 1
ATOM 653 O O . GLU A 1 84 ? 25.257 6.939 -19.350 1.00 67.50 84 GLU A O 1
ATOM 658 N N . ASP A 1 85 ? 25.315 4.931 -20.362 1.00 75.75 85 ASP A N 1
ATOM 659 C CA . ASP A 1 85 ? 26.699 4.633 -19.980 1.00 75.75 85 ASP A CA 1
ATOM 660 C C . ASP A 1 85 ? 27.637 5.640 -20.670 1.00 75.75 85 ASP A C 1
ATOM 662 O O . ASP A 1 85 ? 27.604 5.782 -21.894 1.00 75.75 85 ASP A O 1
ATOM 666 N N . GLU A 1 86 ? 28.492 6.334 -19.908 1.00 75.75 86 GLU A N 1
ATOM 667 C CA . GLU A 1 86 ? 29.490 7.269 -20.450 1.00 75.75 86 GLU A CA 1
ATOM 668 C C . GLU A 1 86 ? 30.347 6.632 -21.557 1.00 75.75 86 GLU A C 1
ATOM 670 O O . GLU A 1 86 ? 30.773 7.323 -22.486 1.00 75.75 86 GLU A O 1
ATOM 675 N N . ALA A 1 87 ? 30.604 5.322 -21.483 1.00 77.69 87 ALA A N 1
ATOM 676 C CA . ALA A 1 87 ? 31.334 4.595 -22.514 1.00 77.69 87 ALA A CA 1
ATOM 677 C C . ALA A 1 87 ? 30.533 4.461 -23.820 1.00 77.69 87 ALA A C 1
ATOM 679 O O . ALA A 1 87 ? 31.113 4.560 -24.904 1.00 77.69 87 ALA A O 1
ATOM 680 N N . ASP A 1 88 ? 29.218 4.263 -23.729 1.00 80.25 88 ASP A N 1
ATOM 681 C CA . ASP A 1 88 ? 28.330 4.196 -24.891 1.00 80.25 88 ASP A CA 1
ATOM 682 C C . ASP A 1 88 ? 28.099 5.586 -25.497 1.00 80.25 88 ASP A C 1
ATOM 684 O O . ASP A 1 88 ? 28.072 5.715 -26.723 1.00 80.25 88 ASP A O 1
ATOM 688 N N . VAL A 1 89 ? 28.033 6.635 -24.664 1.00 82.88 89 VAL A N 1
ATOM 689 C CA . VAL A 1 89 ? 27.985 8.036 -25.118 1.00 82.88 89 VAL A CA 1
ATOM 690 C C . VAL A 1 89 ? 29.238 8.381 -25.915 1.00 82.88 89 VAL A C 1
ATOM 692 O O . VAL A 1 89 ? 29.128 8.783 -27.071 1.00 82.88 89 VAL A O 1
ATOM 695 N N . LYS A 1 90 ? 30.430 8.141 -25.351 1.00 84.62 90 LYS A N 1
ATOM 696 C CA . LYS A 1 90 ? 31.702 8.404 -26.045 1.00 84.62 90 LYS A CA 1
ATOM 697 C C . LYS A 1 90 ? 31.823 7.616 -27.343 1.00 84.62 90 LYS A C 1
ATOM 699 O O . LYS A 1 90 ? 32.240 8.162 -28.357 1.00 84.62 90 LYS A O 1
ATOM 704 N N . ARG A 1 91 ? 31.417 6.342 -27.339 1.00 84.62 91 ARG A N 1
ATOM 705 C CA . ARG A 1 91 ? 31.428 5.515 -28.552 1.00 84.62 91 ARG A CA 1
ATOM 706 C C . ARG A 1 91 ? 30.500 6.079 -29.628 1.00 84.62 91 ARG A C 1
ATOM 708 O O . ARG A 1 91 ? 30.861 6.058 -30.800 1.00 84.62 91 ARG A O 1
ATOM 715 N N . ARG A 1 92 ? 29.310 6.559 -29.257 1.00 87.38 92 ARG A N 1
ATOM 716 C CA . ARG A 1 92 ? 28.367 7.182 -30.195 1.00 87.38 92 ARG A CA 1
ATOM 717 C C . ARG A 1 92 ? 28.935 8.474 -30.780 1.00 87.38 92 ARG A C 1
ATOM 719 O O . ARG A 1 92 ? 28.908 8.626 -31.995 1.00 87.38 92 ARG A O 1
ATOM 726 N N . GLU A 1 93 ? 29.497 9.342 -29.942 1.00 89.50 93 GLU A N 1
ATOM 727 C CA . GLU A 1 93 ? 30.135 10.594 -30.373 1.00 89.50 93 GLU A CA 1
ATOM 728 C C . GLU A 1 93 ? 31.309 10.335 -31.333 1.00 89.50 93 GLU A C 1
ATOM 730 O O . GLU A 1 93 ? 31.409 10.971 -32.380 1.00 89.50 93 GLU A O 1
ATOM 735 N N . GLU A 1 94 ? 32.163 9.347 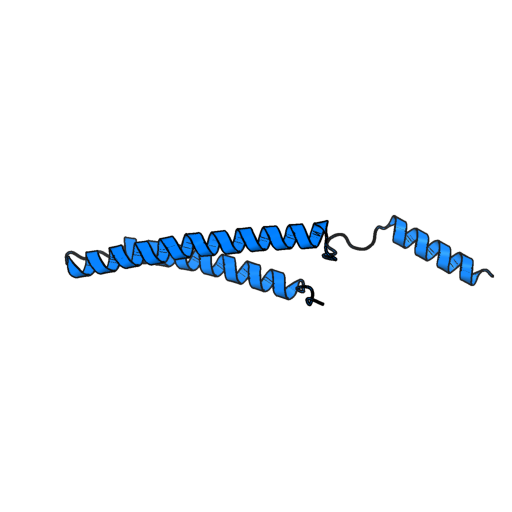-31.042 1.00 88.56 94 GLU A N 1
ATOM 736 C CA . GLU A 1 94 ? 33.261 8.946 -31.934 1.00 88.56 94 GLU A CA 1
ATOM 737 C C . GLU A 1 94 ? 32.755 8.407 -33.282 1.00 88.56 94 GLU A C 1
ATOM 739 O O . GLU A 1 94 ? 33.342 8.684 -34.329 1.00 88.56 94 GLU A O 1
ATOM 744 N N . LEU A 1 95 ? 31.668 7.628 -33.282 1.00 88.56 95 LEU A N 1
ATOM 745 C CA . LEU A 1 95 ? 31.057 7.113 -34.510 1.00 88.56 95 LEU A CA 1
ATOM 746 C C . LEU A 1 95 ? 30.432 8.230 -35.356 1.00 88.56 95 LEU A C 1
ATOM 748 O O . LEU A 1 95 ? 30.585 8.204 -36.576 1.00 88.56 95 LEU A O 1
ATOM 752 N N . GLU A 1 96 ? 29.773 9.207 -34.730 1.00 89.75 96 GLU A N 1
ATOM 753 C CA . GLU A 1 96 ? 29.230 10.391 -35.408 1.00 89.75 96 GLU A CA 1
ATOM 754 C C . GLU A 1 96 ? 30.353 11.241 -36.014 1.00 89.75 96 GLU A C 1
ATOM 756 O O . GLU A 1 96 ? 30.311 11.543 -37.206 1.00 89.75 96 GLU A O 1
ATOM 761 N N . MET A 1 97 ? 31.419 11.513 -35.254 1.00 87.00 97 MET A N 1
ATOM 762 C CA . MET A 1 97 ? 32.600 12.219 -35.763 1.00 87.00 97 MET A CA 1
ATOM 763 C C . MET A 1 97 ? 33.245 11.510 -36.962 1.00 87.00 97 MET A C 1
ATOM 765 O O . MET A 1 97 ? 33.645 12.155 -37.929 1.00 87.00 97 MET A O 1
ATOM 769 N N . ASN A 1 98 ? 33.356 10.179 -36.918 1.00 86.62 98 ASN A N 1
ATOM 770 C CA . ASN A 1 98 ? 33.918 9.401 -38.022 1.00 86.62 98 ASN A CA 1
ATOM 771 C C . ASN A 1 98 ? 33.010 9.391 -39.261 1.00 86.62 98 ASN A C 1
ATOM 773 O O . ASN A 1 98 ? 33.518 9.315 -40.377 1.00 86.62 98 ASN A O 1
ATOM 777 N N . ALA A 1 99 ? 31.689 9.455 -39.081 1.00 85.44 99 ALA A N 1
ATOM 778 C CA . ALA A 1 99 ? 30.733 9.523 -40.182 1.00 85.44 99 ALA A CA 1
ATOM 779 C C . ALA A 1 99 ? 30.743 10.892 -40.881 1.00 85.44 99 ALA A C 1
ATOM 781 O O . ALA A 1 99 ? 30.577 10.944 -42.095 1.00 85.44 99 ALA A O 1
ATOM 782 N N . GLU A 1 100 ? 30.967 11.981 -40.141 1.00 85.50 100 GLU A N 1
ATOM 783 C CA . GLU A 1 100 ? 31.103 13.338 -40.695 1.00 85.50 100 GLU A CA 1
ATOM 784 C C . GLU A 1 100 ? 32.446 13.576 -41.408 1.00 85.50 100 GLU A C 1
ATOM 786 O O . GLU A 1 100 ? 32.573 14.502 -42.208 1.00 85.50 100 GLU A O 1
ATOM 791 N N . ALA A 1 101 ? 33.455 12.750 -41.122 1.00 76.19 101 ALA A N 1
ATOM 792 C CA . ALA A 1 101 ? 34.789 12.842 -41.712 1.00 76.19 101 ALA A CA 1
ATOM 793 C C . ALA A 1 101 ? 34.931 12.144 -43.087 1.00 76.19 101 ALA A C 1
ATOM 795 O O . ALA A 1 101 ? 36.031 12.154 -43.650 1.00 76.19 101 ALA A O 1
ATOM 796 N N . ILE A 1 102 ? 33.857 11.540 -43.617 1.00 58.88 102 ILE A N 1
ATOM 797 C CA . ILE A 1 102 ? 33.780 10.864 -44.931 1.00 58.88 102 ILE A CA 1
ATOM 798 C C . ILE A 1 102 ? 32.954 11.711 -45.901 1.00 58.88 102 ILE A C 1
ATOM 800 O O . ILE A 1 102 ? 33.400 11.856 -47.063 1.00 58.88 102 ILE A O 1
#

Mean predicted aligned error: 9.42 Å